Protein AF-A0A7S0TX29-F1 (afdb_monomer_lite)

Organism: Hemiselmis andersenii (NCBI:txid464988)

Structure (mmCIF, N/CA/C/O backbone):
data_AF-A0A7S0TX29-F1
#
_entry.id   AF-A0A7S0TX29-F1
#
loop_
_atom_site.group_PDB
_atom_site.id
_atom_site.type_symbol
_atom_site.label_atom_id
_atom_site.label_alt_id
_atom_site.label_comp_id
_atom_site.label_asym_id
_atom_site.label_entity_id
_atom_site.label_seq_id
_atom_site.pdbx_PDB_ins_code
_atom_site.Cartn_x
_atom_site.Cartn_y
_atom_site.Cartn_z
_atom_site.occupancy
_atom_site.B_iso_or_equiv
_atom_site.auth_seq_id
_atom_site.auth_comp_id
_atom_site.auth_asym_id
_atom_site.auth_atom_id
_atom_site.pdbx_PDB_model_num
ATOM 1 N N . GLY A 1 1 ? -13.066 -11.169 4.994 1.00 61.72 1 GLY A N 1
ATOM 2 C CA . GLY A 1 1 ? -12.071 -10.145 5.375 1.00 61.72 1 GLY A CA 1
ATOM 3 C C . GLY A 1 1 ? -11.978 -9.103 4.280 1.00 61.72 1 GLY A C 1
ATOM 4 O O . GLY A 1 1 ? -12.354 -9.409 3.155 1.00 61.72 1 GLY A O 1
ATOM 5 N N . VAL A 1 2 ? -11.519 -7.891 4.594 1.00 79.88 2 VAL A N 1
ATOM 6 C CA . VAL A 1 2 ? -11.365 -6.800 3.614 1.00 79.88 2 VAL A CA 1
ATOM 7 C C . VAL A 1 2 ? -10.006 -6.943 2.923 1.00 79.88 2 VAL A C 1
ATOM 9 O O . VAL A 1 2 ? -8.981 -6.907 3.598 1.00 79.88 2 VAL A O 1
ATOM 12 N N . ILE A 1 3 ? -9.996 -7.138 1.601 1.00 75.38 3 ILE A N 1
ATOM 13 C CA . ILE A 1 3 ? -8.768 -7.369 0.810 1.00 75.38 3 ILE A CA 1
ATOM 14 C C . ILE A 1 3 ? -8.307 -6.146 -0.003 1.00 75.38 3 ILE A C 1
ATOM 16 O O . ILE A 1 3 ? -7.141 -6.073 -0.363 1.00 75.38 3 ILE A O 1
ATOM 20 N N . GLY A 1 4 ? -9.195 -5.181 -0.266 1.00 83.88 4 GLY A N 1
ATOM 21 C CA . GLY A 1 4 ? -8.890 -3.921 -0.964 1.00 83.88 4 GLY A CA 1
ATOM 22 C C . GLY A 1 4 ? -8.960 -2.711 -0.030 1.00 83.88 4 GLY A C 1
ATOM 23 O O . GLY A 1 4 ? -8.999 -2.897 1.177 1.00 83.88 4 GLY A O 1
ATOM 24 N N . MET A 1 5 ? -9.054 -1.493 -0.580 1.00 91.44 5 MET A N 1
ATOM 25 C CA . MET A 1 5 ? -9.011 -0.192 0.126 1.00 91.44 5 MET A CA 1
ATOM 26 C C . MET A 1 5 ? -7.592 0.277 0.476 1.00 91.44 5 MET A C 1
ATOM 28 O O . MET A 1 5 ? -7.104 0.086 1.588 1.00 91.44 5 MET A O 1
ATOM 32 N N . HIS A 1 6 ? -6.956 0.906 -0.514 1.00 95.12 6 HIS A N 1
ATOM 33 C CA . HIS A 1 6 ? -5.594 1.448 -0.445 1.00 95.12 6 HIS A CA 1
ATOM 34 C C . HIS A 1 6 ? -5.498 2.915 -0.894 1.00 95.12 6 HIS A C 1
ATOM 36 O O . HIS A 1 6 ? -4.462 3.538 -0.697 1.00 95.12 6 HIS A O 1
ATOM 42 N N . SER A 1 7 ? -6.566 3.485 -1.459 1.00 95.44 7 SER A N 1
ATOM 43 C CA . SER A 1 7 ? -6.604 4.904 -1.820 1.00 95.44 7 SER A CA 1
ATOM 44 C C . SER A 1 7 ? -6.896 5.750 -0.584 1.00 95.44 7 SER A C 1
ATOM 46 O O . SER A 1 7 ? -7.876 5.491 0.122 1.00 95.44 7 SER A O 1
ATOM 48 N N . TRP A 1 8 ? -6.082 6.778 -0.342 1.00 95.00 8 TRP A N 1
ATOM 49 C CA . TRP A 1 8 ? -6.286 7.697 0.781 1.00 95.00 8 TRP A CA 1
ATOM 50 C C . TRP A 1 8 ? -7.590 8.489 0.656 1.00 95.00 8 TRP A C 1
ATOM 52 O O . TRP A 1 8 ? -8.234 8.759 1.664 1.00 95.00 8 TRP A O 1
ATOM 62 N N . LEU A 1 9 ? -8.020 8.802 -0.570 1.00 96.06 9 LEU A N 1
ATOM 63 C CA . LEU A 1 9 ? -9.277 9.508 -0.807 1.00 96.06 9 LEU A CA 1
ATOM 64 C C . LEU A 1 9 ? -10.476 8.630 -0.430 1.00 96.06 9 LEU A C 1
ATOM 66 O O . LEU A 1 9 ? -11.428 9.102 0.185 1.00 96.06 9 LEU A O 1
ATOM 70 N N . GLN A 1 10 ? -10.413 7.331 -0.744 1.00 95.44 10 GLN A N 1
ATOM 71 C CA . GLN A 1 10 ? -11.438 6.382 -0.309 1.00 95.44 10 GLN A CA 1
ATOM 72 C C . GLN A 1 10 ? -11.439 6.221 1.213 1.00 95.44 10 GLN A C 1
ATOM 74 O O . GLN A 1 10 ? -12.509 6.176 1.808 1.00 95.44 10 GLN A O 1
ATOM 79 N N . ILE A 1 11 ? -10.262 6.156 1.840 1.00 95.62 11 ILE A N 1
ATOM 80 C CA . ILE A 1 11 ? -10.137 6.115 3.303 1.00 95.62 11 ILE A CA 1
ATOM 81 C C . ILE A 1 11 ? -10.797 7.351 3.926 1.00 95.62 11 ILE A C 1
ATOM 83 O O . ILE A 1 11 ? -11.677 7.198 4.767 1.00 95.62 11 ILE A O 1
ATOM 87 N N . TYR A 1 12 ? -10.451 8.548 3.448 1.00 95.69 12 TYR A N 1
ATOM 88 C CA . TYR A 1 12 ? -11.048 9.807 3.892 1.00 95.69 12 TYR A CA 1
ATOM 89 C C . TYR A 1 12 ? -12.576 9.796 3.751 1.00 95.69 12 TYR A C 1
ATOM 91 O O . TYR A 1 12 ? -13.293 10.109 4.697 1.00 95.69 12 TYR A O 1
ATOM 99 N N . ASN A 1 13 ? -13.097 9.362 2.602 1.00 96.81 13 ASN A N 1
ATOM 100 C CA . ASN A 1 13 ? -14.539 9.303 2.369 1.00 96.81 13 ASN A CA 1
ATOM 101 C C . ASN A 1 13 ? -15.263 8.331 3.315 1.00 96.81 13 ASN A C 1
ATOM 103 O O . ASN A 1 13 ? -16.391 8.606 3.718 1.00 96.81 13 ASN A O 1
ATOM 107 N N . GLU A 1 14 ? -14.663 7.187 3.647 1.00 96.69 14 GLU A N 1
ATOM 108 C CA . GLU A 1 14 ? -15.257 6.218 4.579 1.00 96.69 14 GLU A CA 1
ATOM 109 C C . GLU A 1 14 ? -15.136 6.673 6.041 1.00 96.69 14 GLU A C 1
ATOM 111 O O . GLU A 1 14 ? -16.036 6.413 6.839 1.00 96.69 14 GLU A O 1
ATOM 116 N N . GLU A 1 15 ? -14.080 7.412 6.380 1.00 95.88 15 GLU A N 1
ATOM 117 C CA . GLU A 1 15 ? -13.931 8.081 7.675 1.00 95.88 15 GLU A CA 1
ATOM 118 C C . GLU A 1 15 ? -14.999 9.157 7.879 1.00 95.88 15 GLU A C 1
ATOM 120 O O . GLU A 1 15 ? -15.674 9.154 8.906 1.00 95.88 15 GLU A O 1
ATOM 125 N N . GLN A 1 16 ? -15.261 9.996 6.871 1.00 97.38 16 GLN A N 1
ATOM 126 C CA . GLN A 1 16 ? -16.340 10.992 6.928 1.00 97.38 16 GLN A CA 1
ATOM 127 C C . GLN A 1 16 ? -17.736 10.364 7.092 1.00 97.38 16 GLN A C 1
ATOM 129 O O . GLN A 1 16 ? -18.633 10.992 7.649 1.00 97.38 16 GLN A O 1
ATOM 134 N N . LYS A 1 17 ? -17.934 9.118 6.641 1.00 97.12 17 LYS A N 1
ATOM 135 C CA . LYS A 1 17 ? -19.191 8.371 6.827 1.00 97.12 17 LYS A CA 1
ATOM 136 C C . LYS A 1 17 ? -19.317 7.719 8.209 1.00 97.12 17 LYS A C 1
ATOM 138 O O . LYS A 1 17 ? -20.383 7.199 8.520 1.00 97.12 17 LYS A O 1
ATOM 143 N N . GLY A 1 18 ? -18.253 7.710 9.015 1.00 96.38 18 GLY A N 1
ATOM 144 C CA . GLY A 1 18 ? -18.199 6.978 10.285 1.00 96.38 18 GLY A CA 1
ATOM 145 C C . GLY A 1 18 ? -18.042 5.460 10.127 1.00 96.38 18 GLY A C 1
ATOM 146 O O . GLY A 1 18 ? -18.197 4.724 11.098 1.00 96.38 18 GLY A O 1
ATOM 147 N N . ASP A 1 19 ? -17.723 4.982 8.920 1.00 96.06 19 ASP A N 1
ATOM 148 C CA . ASP A 1 19 ? -17.569 3.557 8.597 1.00 96.06 19 ASP A CA 1
ATOM 149 C C . ASP A 1 19 ? -16.120 3.060 8.779 1.00 96.06 19 ASP A C 1
ATOM 151 O O . ASP A 1 19 ? -15.850 1.862 8.631 1.00 96.06 19 ASP A O 1
ATOM 155 N N . PHE A 1 20 ? -15.181 3.959 9.082 1.00 96.94 20 PHE A N 1
ATOM 156 C CA . PHE A 1 20 ? -13.751 3.685 9.205 1.00 96.94 20 PHE A CA 1
ATOM 157 C C . PHE A 1 20 ? -13.251 3.947 10.635 1.00 96.94 20 PHE A C 1
ATOM 159 O O . PHE A 1 20 ? -13.355 5.056 11.147 1.00 96.94 20 PHE A O 1
ATOM 166 N N . ASP A 1 21 ? -12.683 2.920 11.267 1.00 96.62 21 ASP A N 1
ATOM 167 C CA . ASP A 1 21 ? -12.110 2.946 12.621 1.00 96.62 21 ASP A CA 1
ATOM 168 C C . ASP A 1 21 ? -10.588 2.770 12.521 1.00 96.62 21 ASP A C 1
ATOM 170 O O . ASP A 1 21 ? -10.090 1.662 12.282 1.00 96.62 21 ASP A O 1
ATOM 174 N N . TYR A 1 22 ? -9.847 3.875 12.635 1.00 95.56 22 TYR A N 1
ATOM 175 C CA . TYR A 1 22 ? -8.386 3.889 12.567 1.00 95.56 22 TYR A CA 1
ATOM 176 C C . TYR A 1 22 ? -7.761 3.266 13.821 1.00 95.56 22 TYR A C 1
ATOM 178 O O . TYR A 1 22 ? -7.938 3.751 14.934 1.00 95.56 22 TYR A O 1
ATOM 186 N N . MET A 1 23 ? -6.949 2.222 13.635 1.00 95.81 23 MET A N 1
ATOM 187 C CA . MET A 1 23 ? -6.345 1.459 14.737 1.00 95.81 23 MET A CA 1
ATOM 188 C C . MET A 1 23 ? -4.854 1.768 14.947 1.00 95.81 23 MET A C 1
ATOM 190 O O . MET A 1 23 ? -4.262 1.288 15.914 1.00 95.81 23 MET A O 1
ATOM 194 N N . GLY A 1 24 ? -4.229 2.543 14.055 1.00 92.50 24 GLY A N 1
ATOM 195 C CA . GLY A 1 24 ? -2.828 2.950 14.164 1.00 92.50 24 GLY A CA 1
ATOM 196 C C . GLY A 1 24 ? -1.990 2.694 12.911 1.00 92.50 24 GLY A C 1
ATOM 197 O O . GLY A 1 24 ? -2.415 2.037 11.959 1.00 92.50 24 GLY A O 1
ATOM 198 N N . TYR A 1 25 ? -0.758 3.206 12.942 1.00 89.69 25 TYR A N 1
ATOM 199 C CA . TYR A 1 25 ? 0.228 3.049 11.875 1.00 89.69 25 TYR A CA 1
ATOM 200 C C . TYR A 1 25 ? 1.254 1.961 12.212 1.00 89.69 25 TYR A C 1
ATOM 202 O O . TYR A 1 25 ? 1.622 1.730 13.368 1.00 89.69 25 TYR A O 1
ATOM 210 N N . ILE A 1 26 ? 1.764 1.313 11.172 1.00 87.88 26 ILE A N 1
ATOM 211 C CA . ILE A 1 26 ? 2.794 0.286 11.228 1.00 87.88 26 ILE A CA 1
ATOM 212 C C . ILE A 1 26 ? 4.098 0.915 10.752 1.00 87.88 26 ILE A C 1
ATOM 214 O O . ILE A 1 26 ? 4.250 1.291 9.592 1.00 87.88 26 ILE A O 1
ATOM 218 N N . LYS A 1 27 ? 5.066 1.003 11.669 1.00 80.88 27 LYS A N 1
ATOM 219 C CA . LYS A 1 27 ? 6.380 1.585 11.382 1.00 80.88 27 LYS A CA 1
ATOM 220 C C . LYS A 1 27 ? 7.082 0.834 10.251 1.00 80.88 27 LYS A C 1
ATOM 222 O O . LYS A 1 27 ? 7.163 -0.399 10.314 1.00 80.88 27 LYS A O 1
ATOM 227 N N . PRO A 1 28 ? 7.701 1.556 9.301 1.00 71.38 28 PRO A N 1
ATOM 228 C CA . PRO A 1 28 ? 8.529 0.938 8.291 1.00 71.38 28 PRO A CA 1
ATOM 229 C C . PRO A 1 28 ? 9.606 0.044 8.888 1.00 71.38 28 PRO A C 1
ATOM 231 O O . PRO A 1 28 ? 10.282 0.395 9.862 1.00 71.38 28 PRO A O 1
ATOM 234 N N . LYS A 1 29 ? 9.849 -1.102 8.247 1.00 67.19 29 LYS A N 1
ATOM 235 C CA . LYS A 1 29 ? 10.928 -2.013 8.657 1.00 67.19 29 LYS A CA 1
ATOM 236 C C . LYS A 1 29 ? 12.325 -1.367 8.538 1.00 67.19 29 LYS A C 1
ATOM 238 O O . LYS A 1 29 ? 13.278 -1.947 9.039 1.00 67.19 29 LYS A O 1
ATOM 243 N N . ARG A 1 30 ? 12.486 -0.183 7.944 1.00 62.47 30 ARG A N 1
ATOM 244 C CA . ARG A 1 30 ? 13.768 0.467 7.598 1.00 62.47 30 ARG A CA 1
ATOM 245 C C . ARG A 1 30 ? 14.548 1.170 8.713 1.00 62.47 30 ARG A C 1
ATOM 247 O O . ARG A 1 30 ? 15.474 1.912 8.411 1.00 62.47 30 ARG A O 1
ATOM 254 N N . ARG A 1 31 ? 14.256 0.959 10.000 1.00 52.97 31 ARG A N 1
ATOM 255 C CA . ARG A 1 31 ? 15.034 1.617 11.074 1.00 52.97 31 ARG A CA 1
ATOM 256 C C . ARG A 1 31 ? 16.470 1.066 11.203 1.00 52.97 31 ARG A C 1
ATOM 258 O O . ARG A 1 31 ? 16.754 0.243 12.071 1.00 52.97 31 ARG A O 1
ATOM 265 N N . GLY A 1 32 ? 17.354 1.523 10.315 1.00 49.53 32 GLY A N 1
ATOM 266 C CA . GLY A 1 32 ? 18.782 1.763 10.533 1.00 49.53 32 GLY A CA 1
ATOM 267 C C . GLY A 1 32 ? 19.044 3.260 10.789 1.00 49.53 32 GLY A C 1
ATOM 268 O O . GLY A 1 32 ? 18.103 4.050 10.838 1.00 49.53 32 GLY A O 1
ATOM 269 N N . ASN A 1 33 ? 20.315 3.640 10.967 1.00 42.69 33 ASN A N 1
ATOM 270 C CA . ASN A 1 33 ? 20.784 4.917 11.547 1.00 42.69 33 ASN A CA 1
ATOM 271 C C . ASN A 1 33 ? 20.299 6.236 10.894 1.00 42.69 33 ASN A C 1
ATOM 273 O O . ASN A 1 33 ? 20.511 7.285 11.489 1.00 42.69 33 ASN A O 1
ATOM 277 N N . ASN A 1 34 ? 19.622 6.212 9.741 1.00 45.91 34 ASN A N 1
ATOM 278 C CA . ASN A 1 34 ? 19.165 7.420 9.031 1.00 45.91 34 ASN A CA 1
ATOM 279 C C . ASN A 1 34 ? 17.684 7.778 9.274 1.00 45.91 34 ASN A C 1
ATOM 281 O O . ASN A 1 34 ? 17.145 8.665 8.624 1.00 45.91 34 ASN A O 1
ATOM 285 N N . ALA A 1 35 ? 17.014 7.126 10.230 1.00 47.38 35 ALA A N 1
ATOM 286 C CA . ALA A 1 35 ? 15.605 7.372 10.563 1.00 47.38 35 ALA A CA 1
ATOM 287 C C . ALA A 1 35 ? 15.322 8.712 11.286 1.00 47.38 35 ALA A C 1
ATOM 289 O O . ALA A 1 35 ? 14.238 8.873 11.840 1.00 47.38 35 ALA A O 1
ATOM 290 N N . LEU A 1 36 ? 16.290 9.633 11.330 1.00 44.84 36 LEU A N 1
ATOM 291 C CA . LEU A 1 36 ? 16.163 10.957 11.954 1.00 44.84 36 LEU A CA 1
ATOM 292 C C . LEU A 1 36 ? 15.989 12.097 10.937 1.00 44.84 36 LEU A C 1
ATOM 294 O O . LEU A 1 36 ? 15.962 13.247 11.350 1.00 44.84 36 LEU A O 1
ATOM 298 N N . VAL A 1 37 ? 15.927 11.808 9.631 1.00 49.56 37 VAL A N 1
ATOM 299 C CA . VAL A 1 37 ? 16.052 12.859 8.600 1.00 49.56 37 VAL A CA 1
ATOM 300 C C . VAL A 1 37 ? 14.716 13.294 7.985 1.00 49.56 37 VAL A C 1
ATOM 302 O O . VAL A 1 37 ? 14.671 14.334 7.343 1.00 49.56 37 VAL A O 1
ATOM 305 N N . HIS A 1 38 ? 13.618 12.571 8.214 1.00 50.47 38 HIS A N 1
ATOM 306 C CA . HIS A 1 38 ? 12.304 12.996 7.725 1.00 50.47 38 HIS A CA 1
ATOM 307 C C . HIS A 1 38 ? 11.305 13.042 8.871 1.00 50.47 38 HIS A C 1
ATOM 309 O O . HIS A 1 38 ? 11.056 12.024 9.527 1.00 50.47 38 HIS A O 1
ATOM 315 N N . ASP A 1 39 ? 10.761 14.232 9.112 1.00 55.44 39 ASP A N 1
ATOM 316 C CA . ASP A 1 39 ? 9.629 14.425 10.003 1.00 55.44 39 ASP A CA 1
ATOM 317 C C . ASP A 1 39 ? 8.478 13.527 9.543 1.00 55.44 39 ASP A C 1
ATOM 319 O O . ASP A 1 39 ? 8.193 13.401 8.351 1.00 55.44 39 ASP A O 1
ATOM 323 N N . MET A 1 40 ? 7.824 12.848 10.490 1.00 55.56 40 MET A N 1
ATOM 324 C CA . MET A 1 40 ? 6.770 11.878 10.157 1.00 55.56 40 MET A CA 1
ATOM 325 C C . MET A 1 40 ? 5.567 12.526 9.456 1.00 55.56 40 MET A C 1
ATOM 327 O O . MET A 1 40 ? 4.811 11.828 8.786 1.00 55.56 40 MET A O 1
ATOM 331 N N . GLU A 1 41 ? 5.409 13.845 9.583 1.00 58.97 41 GLU A N 1
ATOM 332 C CA . GLU A 1 41 ? 4.386 14.635 8.888 1.00 58.97 41 GLU A CA 1
ATOM 333 C C . GLU A 1 41 ? 4.602 14.677 7.367 1.00 58.97 41 GLU A C 1
ATOM 335 O O . GLU A 1 41 ? 3.654 14.885 6.611 1.00 58.97 41 GLU A O 1
AT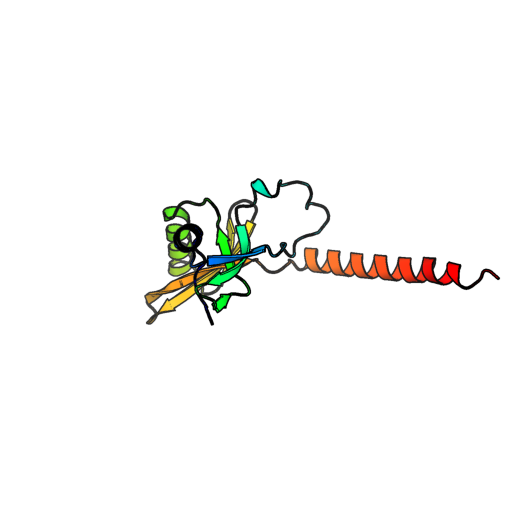OM 340 N N . GLU A 1 42 ? 5.821 14.404 6.898 1.00 67.75 42 GLU A N 1
ATOM 341 C CA . GLU A 1 42 ? 6.162 14.403 5.476 1.00 67.75 42 GLU A CA 1
ATOM 342 C C . GLU A 1 42 ? 6.094 13.005 4.839 1.00 67.75 42 GLU A C 1
ATOM 344 O O . GLU A 1 42 ? 6.253 12.867 3.622 1.00 67.75 42 GLU A O 1
ATOM 349 N N . GLU A 1 43 ? 5.857 11.943 5.623 1.00 78.50 43 GLU A N 1
ATOM 350 C CA . GLU A 1 43 ? 5.822 10.579 5.095 1.00 78.50 43 GLU A CA 1
ATOM 351 C C . GLU A 1 43 ? 4.528 10.319 4.307 1.00 78.50 43 GLU A C 1
ATOM 353 O O . GLU A 1 43 ? 3.462 10.047 4.863 1.00 78.50 43 GLU A O 1
ATOM 358 N N . ARG A 1 44 ? 4.647 10.360 2.975 1.00 87.62 44 ARG A N 1
ATOM 359 C CA . ARG A 1 44 ? 3.543 10.153 2.027 1.00 87.62 44 ARG A CA 1
ATOM 360 C C . ARG A 1 44 ? 3.257 8.695 1.693 1.00 87.62 44 ARG A C 1
ATOM 362 O O . ARG A 1 44 ? 2.335 8.442 0.932 1.00 87.62 44 ARG A O 1
ATOM 369 N N . LEU A 1 45 ? 4.002 7.732 2.231 1.00 90.69 45 LEU A N 1
ATOM 370 C CA . LEU A 1 45 ? 3.702 6.305 2.090 1.00 90.69 45 LEU A CA 1
ATOM 371 C C . LEU A 1 45 ? 3.456 5.706 3.471 1.00 90.69 45 LEU A C 1
ATOM 373 O O . LEU A 1 45 ? 4.395 5.387 4.194 1.00 90.69 45 LEU A O 1
ATOM 377 N N . GLN A 1 46 ? 2.190 5.517 3.822 1.00 91.69 46 GLN A N 1
ATOM 378 C CA . GLN A 1 46 ? 1.805 5.064 5.153 1.00 91.69 46 GLN A CA 1
ATOM 379 C C . GLN A 1 46 ? 1.294 3.637 5.116 1.00 91.69 46 GLN A C 1
ATOM 381 O O . GLN A 1 46 ? 0.566 3.250 4.207 1.00 91.69 46 GLN A O 1
ATOM 386 N N . THR A 1 47 ? 1.666 2.852 6.126 1.00 92.94 47 THR A N 1
ATOM 387 C CA . THR A 1 47 ? 1.064 1.538 6.367 1.00 92.94 47 THR A CA 1
ATOM 388 C C . THR A 1 47 ? 0.217 1.619 7.623 1.00 92.94 47 THR A C 1
ATOM 390 O O . THR A 1 47 ? 0.741 1.907 8.693 1.00 92.94 47 THR A O 1
ATOM 393 N N . ILE A 1 48 ? -1.081 1.368 7.501 1.00 94.50 48 ILE A N 1
ATOM 394 C CA . ILE A 1 48 ? -2.059 1.542 8.573 1.00 94.50 48 ILE A CA 1
ATOM 395 C C . ILE A 1 48 ? -2.888 0.280 8.798 1.00 94.50 48 ILE A C 1
ATOM 397 O O . ILE A 1 48 ? -3.056 -0.556 7.906 1.00 94.50 48 ILE A O 1
ATOM 401 N N . GLN A 1 49 ? -3.420 0.169 10.007 1.00 95.50 49 GLN A N 1
ATOM 402 C CA . GLN A 1 49 ? -4.398 -0.826 10.416 1.00 95.50 49 GLN A CA 1
ATOM 403 C C . GLN A 1 49 ? -5.719 -0.116 10.716 1.00 95.50 49 GLN A C 1
ATOM 405 O O . GLN A 1 49 ? -5.729 0.946 11.338 1.00 95.50 49 GLN A O 1
ATOM 410 N N . PHE A 1 50 ? -6.839 -0.703 10.303 1.00 95.75 50 PHE A N 1
ATOM 411 C CA . PHE A 1 50 ? -8.163 -0.139 10.563 1.00 95.75 50 PHE A CA 1
ATOM 412 C C . PHE A 1 50 ? -9.250 -1.210 10.547 1.00 95.75 50 PHE A C 1
ATOM 414 O O . PHE A 1 50 ? -9.039 -2.323 10.052 1.00 95.75 50 PHE A O 1
ATOM 421 N N . LYS A 1 51 ? -10.437 -0.881 11.056 1.00 96.56 51 LYS A N 1
ATOM 422 C CA . LYS A 1 51 ? -11.661 -1.617 10.729 1.00 96.56 51 LYS A CA 1
ATOM 423 C C . LYS A 1 51 ? -12.497 -0.801 9.762 1.00 96.56 51 LYS A C 1
ATOM 425 O O . LYS A 1 51 ? -12.629 0.406 9.910 1.00 96.56 51 LYS A O 1
ATOM 430 N N . TRP A 1 52 ? -13.086 -1.482 8.794 1.00 95.69 52 TRP A N 1
ATOM 431 C CA . TRP A 1 52 ? -14.076 -0.902 7.900 1.00 95.69 52 TRP A CA 1
ATOM 432 C C . TRP A 1 52 ? -15.393 -1.634 8.105 1.00 95.69 52 TRP A C 1
ATOM 434 O O . TRP A 1 52 ? -15.438 -2.862 7.981 1.00 95.69 52 TRP A O 1
ATOM 444 N N . ARG A 1 53 ? -16.445 -0.904 8.491 1.00 95.06 53 ARG A N 1
ATOM 445 C CA . ARG A 1 53 ? -17.775 -1.456 8.809 1.00 95.06 53 ARG A CA 1
ATOM 446 C C . ARG A 1 53 ? -17.699 -2.631 9.788 1.00 95.06 53 ARG A C 1
ATOM 448 O O . ARG A 1 53 ? -18.250 -3.705 9.560 1.00 95.06 53 ARG A O 1
ATOM 455 N N . GLY A 1 54 ? -16.903 -2.461 10.844 1.00 94.25 54 GLY A N 1
ATOM 456 C CA . GLY A 1 54 ? -16.655 -3.483 11.868 1.00 94.25 54 GLY A CA 1
ATOM 457 C C . GLY A 1 54 ? -15.706 -4.621 11.459 1.00 94.25 54 GLY A C 1
ATOM 458 O O . GLY A 1 54 ? -15.290 -5.395 12.320 1.00 94.25 54 GLY A O 1
ATOM 459 N N . SER A 1 55 ? -15.300 -4.720 10.189 1.00 95.50 55 SER A N 1
ATOM 460 C CA . SER A 1 55 ? -14.384 -5.758 9.701 1.00 95.50 55 SER A CA 1
ATOM 461 C C . SER A 1 55 ? -12.927 -5.303 9.740 1.00 95.50 55 SER A C 1
ATOM 463 O O . SER A 1 55 ? -12.568 -4.296 9.136 1.00 95.50 55 SER A O 1
ATOM 465 N N . LEU A 1 56 ? -12.063 -6.074 10.406 1.00 94.88 56 LEU A N 1
ATOM 466 C CA . LEU A 1 56 ? -10.639 -5.758 10.521 1.00 94.88 56 LEU A CA 1
ATOM 467 C C . LEU A 1 56 ? -9.901 -5.898 9.179 1.00 94.88 56 LEU A C 1
ATOM 469 O O . LEU A 1 56 ? -9.933 -6.962 8.554 1.00 94.88 56 LEU A O 1
ATOM 473 N N . LYS A 1 57 ? -9.151 -4.857 8.805 1.00 94.38 57 LYS A N 1
ATOM 474 C CA . LYS A 1 57 ? -8.077 -4.903 7.811 1.00 94.38 57 LYS A CA 1
ATOM 475 C C . LYS A 1 57 ? -6.732 -4.733 8.534 1.00 94.38 57 LYS A C 1
ATOM 477 O O . LYS A 1 57 ? -6.441 -3.647 9.037 1.00 94.38 57 LYS A O 1
ATOM 482 N N . PRO A 1 58 ? -5.905 -5.791 8.624 1.00 92.19 58 PRO A N 1
ATOM 483 C CA . PRO A 1 58 ? -4.702 -5.759 9.455 1.00 92.19 58 PRO A CA 1
ATOM 484 C C . PRO A 1 58 ? -3.597 -4.868 8.879 1.00 92.19 58 PRO A C 1
ATOM 486 O O . PRO A 1 58 ? -2.829 -4.294 9.641 1.00 92.19 58 PRO A O 1
ATOM 489 N N . ILE A 1 59 ? -3.496 -4.778 7.549 1.00 92.44 59 ILE A N 1
ATOM 490 C CA . ILE A 1 59 ? -2.441 -4.033 6.858 1.00 92.44 59 ILE A CA 1
ATOM 491 C C . ILE A 1 59 ? -3.038 -3.362 5.623 1.00 92.44 59 ILE A C 1
ATOM 493 O O . ILE A 1 59 ? -3.663 -4.016 4.782 1.00 92.44 59 ILE A O 1
ATOM 497 N N . SER A 1 60 ? -2.818 -2.060 5.494 1.00 94.62 60 SER A N 1
ATOM 498 C CA . SER A 1 60 ? -3.032 -1.302 4.269 1.00 94.62 60 SER A CA 1
ATOM 499 C C . SER A 1 60 ? -1.903 -0.318 4.064 1.00 94.62 60 SER A C 1
ATOM 501 O O . SER A 1 60 ? -1.709 0.553 4.904 1.00 94.62 60 SER A O 1
ATOM 503 N N . THR A 1 61 ? -1.165 -0.454 2.968 1.00 94.56 61 THR A N 1
ATOM 504 C CA . THR A 1 61 ? -0.212 0.570 2.545 1.00 94.56 61 THR A CA 1
ATOM 505 C C . THR A 1 61 ? -0.882 1.474 1.512 1.00 94.56 61 THR A C 1
ATOM 507 O O . THR A 1 61 ? -1.548 0.976 0.601 1.00 94.56 61 THR A O 1
ATOM 510 N N . SER A 1 62 ? -0.718 2.784 1.680 1.00 95.06 62 SER A N 1
ATOM 511 C CA . SER A 1 62 ? -1.371 3.834 0.898 1.00 95.06 62 SER A CA 1
ATOM 512 C C . SER A 1 62 ? -0.408 4.986 0.641 1.00 95.06 62 SER A C 1
ATOM 514 O O . SER A 1 62 ? 0.362 5.360 1.530 1.00 95.06 62 SER A O 1
ATOM 516 N N . PHE A 1 63 ? -0.488 5.580 -0.549 1.00 94.69 63 PHE A N 1
ATOM 517 C CA . PHE A 1 63 ? 0.065 6.912 -0.765 1.00 94.69 63 PHE A CA 1
ATOM 518 C C . PHE A 1 63 ? -0.893 7.942 -0.154 1.00 94.69 63 PHE A C 1
ATOM 520 O O . PHE A 1 63 ? -2.090 7.887 -0.414 1.00 94.69 63 PHE A O 1
ATOM 527 N N . ILE A 1 64 ? -0.394 8.837 0.696 1.00 93.00 64 ILE A N 1
ATOM 528 C CA . ILE A 1 64 ? -1.181 9.847 1.410 1.00 93.00 64 ILE A CA 1
ATOM 529 C C . ILE A 1 64 ? -0.906 11.220 0.800 1.00 93.00 64 ILE A C 1
ATOM 531 O O . ILE A 1 64 ? 0.249 11.616 0.632 1.00 93.00 64 ILE A O 1
ATOM 535 N N . GLY A 1 65 ? -1.975 11.955 0.480 1.00 92.56 65 GLY A N 1
ATOM 536 C CA . GLY A 1 65 ? -1.890 13.312 -0.070 1.00 92.56 65 GLY A CA 1
ATOM 537 C C . GLY A 1 65 ? -1.392 13.381 -1.518 1.00 92.56 65 GLY A C 1
ATOM 538 O O . GLY A 1 65 ? -1.120 14.469 -2.019 1.00 92.56 65 GLY A O 1
ATOM 539 N N . THR A 1 66 ? -1.256 12.240 -2.195 1.00 93.56 66 THR A N 1
ATOM 540 C CA . THR A 1 66 ? -1.000 12.172 -3.638 1.00 93.56 66 THR A CA 1
ATOM 541 C C . THR A 1 66 ? -2.270 12.448 -4.427 1.00 93.56 66 THR A C 1
ATOM 543 O O . THR A 1 66 ? -3.377 12.234 -3.940 1.00 93.56 66 THR A O 1
ATOM 546 N N . SER A 1 67 ? -2.143 12.891 -5.671 1.00 95.88 67 SER A N 1
ATOM 547 C CA . SER A 1 67 ? -3.322 13.086 -6.503 1.00 95.88 67 SER A CA 1
ATOM 548 C C . SER A 1 67 ? -3.850 11.761 -7.082 1.00 95.88 67 SER A C 1
ATOM 550 O O . SER A 1 67 ? -3.068 10.824 -7.283 1.00 95.88 67 SER A O 1
ATOM 552 N N . PRO A 1 68 ? -5.165 11.634 -7.354 1.00 96.12 68 PRO A N 1
ATOM 553 C CA . PRO A 1 68 ? -5.725 10.432 -7.974 1.00 96.12 68 PRO A CA 1
ATOM 554 C C . PRO A 1 68 ? -5.079 10.097 -9.323 1.00 96.12 68 PRO A C 1
ATOM 556 O O . PRO A 1 68 ? -4.870 8.924 -9.634 1.00 96.12 68 PRO A O 1
ATOM 559 N N . GLU A 1 69 ? -4.719 11.110 -10.113 1.00 98.00 69 GLU A N 1
ATOM 560 C CA . GLU A 1 69 ? -4.036 10.927 -11.390 1.00 98.00 69 GLU A CA 1
ATOM 561 C C . GLU A 1 69 ? -2.620 10.364 -11.233 1.00 98.00 69 GLU A C 1
ATOM 563 O O . GLU A 1 69 ? -2.213 9.559 -12.067 1.00 98.00 69 GLU A O 1
ATOM 568 N N . PHE A 1 70 ? -1.898 10.697 -10.156 1.00 95.62 70 PHE A N 1
ATOM 569 C CA . PHE A 1 70 ? -0.596 10.092 -9.864 1.00 95.62 70 PHE A CA 1
ATOM 570 C C . PHE A 1 70 ? -0.724 8.582 -9.636 1.00 95.62 70 PHE A C 1
ATOM 572 O O . PHE A 1 70 ? -0.029 7.800 -10.286 1.00 95.62 70 PHE A O 1
ATOM 579 N N . GLU A 1 71 ? -1.631 8.160 -8.748 1.00 95.94 71 GLU A N 1
ATOM 580 C CA . GLU A 1 71 ? -1.850 6.737 -8.462 1.00 95.94 71 GLU A CA 1
ATOM 581 C C . GLU A 1 71 ? -2.332 5.986 -9.710 1.00 95.94 71 GLU A C 1
ATOM 583 O O . GLU A 1 71 ? -1.809 4.922 -10.041 1.00 95.94 71 GLU A O 1
ATOM 588 N N . MET A 1 72 ? -3.285 6.561 -10.452 1.00 96.75 72 MET A N 1
ATOM 589 C CA . MET A 1 72 ? -3.818 5.960 -11.674 1.00 96.75 72 MET A CA 1
ATOM 590 C C . MET A 1 72 ? -2.749 5.817 -12.764 1.00 96.75 72 MET A C 1
ATOM 592 O O . MET A 1 72 ? -2.658 4.758 -13.389 1.00 96.75 72 MET A O 1
ATOM 596 N N . ALA A 1 73 ? -1.926 6.846 -12.988 1.00 97.56 73 ALA A N 1
ATOM 597 C CA . ALA A 1 73 ? -0.830 6.796 -13.953 1.00 97.56 73 ALA A CA 1
ATOM 598 C C . ALA A 1 73 ? 0.201 5.733 -13.559 1.00 97.56 73 ALA A C 1
ATOM 600 O O . ALA A 1 73 ? 0.620 4.940 -14.403 1.00 97.56 73 ALA A O 1
ATOM 601 N N . LEU A 1 74 ? 0.552 5.666 -12.272 1.00 96.69 74 LEU A N 1
ATOM 602 C CA . LEU A 1 74 ? 1.495 4.688 -11.748 1.00 96.69 74 LEU A CA 1
ATOM 603 C C . LEU A 1 74 ? 1.004 3.251 -11.944 1.00 96.69 74 LEU A C 1
ATOM 605 O O . LEU A 1 74 ? 1.725 2.424 -12.498 1.00 96.69 74 LEU A O 1
ATOM 609 N N . TYR A 1 75 ? -0.231 2.954 -11.532 1.00 97.12 75 TYR A N 1
ATOM 610 C CA . TYR A 1 75 ? -0.798 1.613 -11.678 1.00 97.12 75 TYR A CA 1
ATOM 611 C C . TYR A 1 75 ? -0.975 1.232 -13.150 1.00 97.12 75 TYR A C 1
ATOM 613 O O . TYR A 1 75 ? -0.731 0.084 -13.510 1.00 97.12 75 TYR A O 1
ATOM 621 N N . THR A 1 76 ? -1.329 2.187 -14.016 1.00 96.94 76 THR A N 1
ATOM 622 C CA . THR A 1 76 ? -1.420 1.954 -15.465 1.00 96.94 76 THR A CA 1
ATOM 623 C C . THR A 1 76 ? -0.054 1.615 -16.059 1.00 96.94 76 THR A C 1
ATOM 625 O O . THR A 1 76 ? 0.056 0.661 -16.824 1.00 96.94 76 THR A O 1
ATOM 628 N N . LEU A 1 77 ? 1.000 2.344 -15.680 1.00 97.00 77 LEU A N 1
ATOM 629 C CA . LEU A 1 77 ? 2.360 2.082 -16.148 1.00 97.00 77 LEU A CA 1
ATOM 630 C C . LEU A 1 77 ? 2.852 0.702 -15.696 1.00 97.00 77 LEU A C 1
ATOM 632 O O . LEU A 1 77 ? 3.324 -0.075 -16.521 1.00 97.00 77 LEU A O 1
ATOM 636 N N . CYS A 1 78 ? 2.695 0.370 -14.413 1.00 96.69 78 CYS A N 1
ATOM 637 C CA . CYS A 1 78 ? 3.045 -0.951 -13.886 1.00 96.69 78 CYS A CA 1
ATOM 638 C C . CYS A 1 78 ? 2.244 -2.070 -14.569 1.00 96.69 78 CYS A C 1
ATOM 640 O O . CYS A 1 78 ? 2.802 -3.107 -14.909 1.00 96.69 78 CYS A O 1
ATOM 642 N N . PHE A 1 79 ? 0.957 -1.850 -14.839 1.00 96.44 79 PHE A N 1
ATOM 643 C CA . PHE A 1 79 ? 0.114 -2.821 -15.532 1.00 96.44 79 PHE A CA 1
ATOM 644 C C . PHE A 1 79 ? 0.495 -3.021 -17.009 1.00 96.44 79 PHE A C 1
ATOM 646 O O . PHE A 1 79 ? 0.395 -4.137 -17.520 1.00 96.44 79 PHE A O 1
ATOM 653 N N . LEU A 1 80 ? 0.895 -1.972 -17.728 1.00 95.94 80 LEU A N 1
ATOM 654 C CA . LEU A 1 80 ? 1.225 -2.075 -19.155 1.00 95.94 80 LEU A CA 1
ATOM 655 C C . LEU A 1 80 ? 2.668 -2.518 -19.401 1.00 95.94 80 LEU A C 1
ATOM 657 O O . LEU A 1 80 ? 2.922 -3.263 -20.344 1.00 95.94 80 LEU A O 1
ATOM 661 N N . CYS A 1 81 ? 3.601 -2.052 -18.576 1.00 95.81 81 CYS A N 1
ATOM 662 C CA . CYS A 1 81 ? 5.036 -2.212 -18.803 1.00 95.81 81 CYS A CA 1
ATOM 663 C C . CYS A 1 81 ? 5.713 -3.176 -17.823 1.00 95.81 81 CYS A C 1
ATOM 665 O O . CYS A 1 81 ? 6.901 -3.442 -17.982 1.00 95.81 81 CYS A O 1
ATOM 667 N N . GLY A 1 82 ? 4.991 -3.660 -16.814 1.00 94.88 82 GLY A N 1
ATOM 668 C CA . GLY A 1 82 ? 5.539 -4.477 -15.740 1.00 94.88 82 GLY A CA 1
ATOM 669 C C . GLY A 1 82 ? 4.784 -5.782 -15.493 1.00 94.88 82 GLY A C 1
ATOM 670 O O . GLY A 1 82 ? 3.929 -6.217 -16.275 1.00 94.88 82 GLY A O 1
ATOM 671 N N . ASP A 1 83 ? 5.125 -6.396 -14.366 1.00 93.94 83 ASP A N 1
ATOM 672 C CA . ASP A 1 83 ? 4.611 -7.686 -13.910 1.00 93.94 83 ASP A CA 1
ATOM 673 C C . ASP A 1 83 ? 3.553 -7.502 -12.807 1.00 93.94 83 ASP A C 1
ATOM 675 O O . ASP A 1 83 ? 3.043 -6.403 -12.578 1.00 93.94 83 ASP A O 1
ATOM 679 N N . GLU A 1 84 ? 3.183 -8.578 -12.108 1.00 94.25 84 GLU A N 1
ATOM 680 C CA . GLU A 1 84 ? 2.261 -8.475 -10.969 1.00 94.25 84 GLU A CA 1
ATOM 681 C C . GLU A 1 84 ? 2.877 -7.757 -9.761 1.00 94.25 84 GLU A C 1
ATOM 683 O O . GLU A 1 84 ? 2.148 -7.132 -8.995 1.00 94.25 84 GLU A O 1
ATOM 688 N N . GLU A 1 85 ? 4.201 -7.812 -9.590 1.00 96.88 85 GLU A N 1
ATOM 689 C CA . GLU A 1 85 ? 4.930 -7.125 -8.522 1.00 96.88 85 GLU A CA 1
ATOM 690 C C . GLU A 1 85 ? 6.029 -6.241 -9.115 1.00 96.88 85 GLU A C 1
ATOM 692 O O . GLU A 1 85 ? 6.988 -6.727 -9.709 1.00 96.88 85 GLU A O 1
ATOM 697 N N . ASN A 1 86 ? 5.914 -4.928 -8.920 1.00 96.69 86 ASN A N 1
ATOM 698 C CA . ASN A 1 86 ? 6.811 -3.949 -9.524 1.00 96.69 86 ASN A CA 1
ATOM 699 C C . ASN A 1 86 ? 7.555 -3.188 -8.433 1.00 96.69 86 ASN A C 1
ATOM 701 O O . ASN A 1 86 ? 6.985 -2.316 -7.776 1.00 96.69 86 ASN A O 1
ATOM 705 N N . LEU A 1 87 ? 8.829 -3.522 -8.222 1.00 95.25 87 LEU A N 1
ATOM 706 C CA . LEU A 1 87 ? 9.687 -2.766 -7.317 1.00 95.25 87 LEU A CA 1
ATOM 707 C C . LEU A 1 87 ? 10.118 -1.462 -7.994 1.00 95.25 87 LEU A C 1
ATOM 709 O O . LEU A 1 87 ? 10.864 -1.483 -8.969 1.00 95.25 87 LEU A O 1
ATOM 713 N N . ILE A 1 88 ? 9.684 -0.338 -7.437 1.00 93.38 88 ILE A N 1
ATOM 714 C CA . ILE A 1 88 ? 9.943 0.997 -7.974 1.00 93.38 88 ILE A CA 1
ATOM 715 C C . ILE A 1 88 ? 10.510 1.931 -6.905 1.00 93.38 88 ILE A C 1
ATOM 717 O O . ILE A 1 88 ? 10.372 1.694 -5.698 1.00 93.38 88 ILE A O 1
ATOM 721 N N . GLU A 1 89 ? 11.092 3.032 -7.366 1.00 90.31 89 GLU A N 1
ATOM 722 C CA . GLU A 1 89 ? 11.451 4.177 -6.536 1.00 90.31 89 GLU A CA 1
ATOM 723 C C . GLU A 1 89 ? 10.471 5.320 -6.815 1.00 90.31 89 GLU A C 1
ATOM 725 O O . GLU A 1 89 ? 10.435 5.882 -7.907 1.00 90.31 89 GLU A O 1
ATOM 730 N N . ALA A 1 90 ? 9.640 5.641 -5.826 1.00 86.75 90 ALA A N 1
ATOM 731 C CA . ALA A 1 90 ? 8.710 6.761 -5.865 1.00 86.75 90 ALA A CA 1
ATOM 732 C C . ALA A 1 90 ? 9.265 7.868 -4.962 1.00 86.75 90 ALA A C 1
ATOM 734 O O . ALA A 1 90 ? 9.018 7.888 -3.755 1.00 86.75 90 ALA A O 1
ATOM 735 N N . GLY A 1 91 ? 10.083 8.756 -5.532 1.00 84.31 91 GLY A N 1
ATOM 736 C CA . GLY A 1 91 ? 10.860 9.715 -4.744 1.00 84.31 91 GLY A CA 1
ATOM 737 C C . GLY A 1 91 ? 11.856 8.993 -3.831 1.00 84.31 91 GLY A C 1
ATOM 738 O O . GLY A 1 91 ? 12.686 8.227 -4.306 1.00 84.31 91 GLY A O 1
ATOM 739 N N . SER A 1 92 ? 11.765 9.207 -2.516 1.00 80.00 92 SER A N 1
ATOM 740 C CA . SER A 1 92 ? 12.614 8.540 -1.513 1.00 80.00 92 SER A CA 1
ATOM 741 C C . SER A 1 92 ? 12.092 7.165 -1.064 1.00 80.00 92 SER A C 1
ATOM 743 O O . SER A 1 92 ? 12.768 6.445 -0.318 1.00 80.00 92 SER A O 1
ATOM 745 N N . TYR A 1 93 ? 10.894 6.768 -1.501 1.00 85.06 93 TYR A N 1
ATOM 746 C CA . TYR A 1 93 ? 10.277 5.507 -1.104 1.00 85.06 93 TYR A CA 1
ATOM 747 C C . TYR A 1 93 ? 10.621 4.401 -2.096 1.00 85.06 93 TYR A C 1
ATOM 749 O O . TYR A 1 93 ? 10.387 4.541 -3.294 1.00 85.06 93 TYR A O 1
ATOM 757 N N . ARG A 1 94 ? 11.089 3.251 -1.593 1.00 87.75 94 ARG A N 1
ATOM 758 C CA . ARG A 1 94 ? 11.059 2.016 -2.392 1.00 87.75 94 ARG A CA 1
ATOM 759 C C . ARG A 1 94 ? 9.772 1.286 -2.068 1.00 87.75 94 ARG A C 1
ATOM 761 O O . ARG A 1 94 ? 9.499 1.007 -0.897 1.00 87.75 94 ARG A O 1
ATOM 768 N N . VAL A 1 95 ? 9.006 0.990 -3.101 1.00 92.00 95 VAL A N 1
ATOM 769 C CA . VAL A 1 95 ? 7.646 0.465 -2.994 1.00 92.00 95 VAL A CA 1
ATOM 770 C C . VAL A 1 95 ? 7.511 -0.696 -3.954 1.00 92.00 95 VAL A C 1
ATOM 772 O O . VAL A 1 9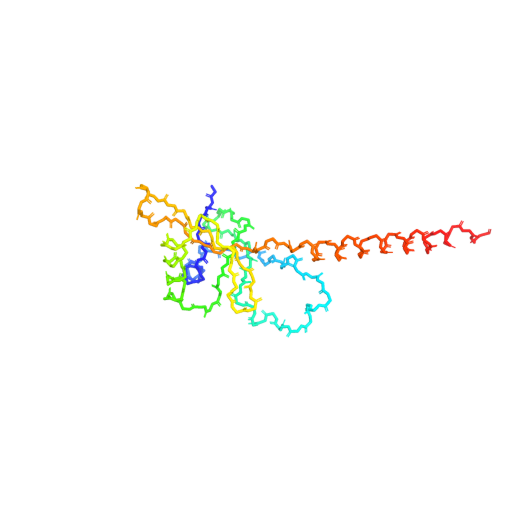5 ? 8.070 -0.661 -5.046 1.00 92.00 95 VAL A O 1
ATOM 775 N N . VAL A 1 96 ? 6.781 -1.726 -3.545 1.00 95.94 96 VAL A N 1
ATOM 776 C CA . VAL A 1 96 ? 6.307 -2.745 -4.477 1.00 95.94 96 VAL A CA 1
ATOM 777 C C . VAL A 1 96 ? 4.895 -2.357 -4.872 1.00 95.94 96 VAL A C 1
ATOM 779 O O . VAL A 1 96 ? 4.004 -2.334 -4.029 1.00 95.94 96 VAL A O 1
ATOM 782 N N . VAL A 1 97 ? 4.684 -2.017 -6.136 1.00 97.12 97 VAL A N 1
ATOM 783 C CA . VAL A 1 97 ? 3.340 -1.827 -6.681 1.00 97.12 97 VAL A CA 1
ATOM 784 C C . VAL A 1 97 ? 2.837 -3.179 -7.157 1.00 97.12 97 VAL A C 1
ATOM 786 O O . VAL A 1 97 ? 3.390 -3.761 -8.093 1.00 97.12 97 VAL A O 1
ATOM 789 N N . LYS A 1 98 ? 1.798 -3.678 -6.488 1.00 96.69 98 LYS A N 1
ATOM 790 C CA . LYS A 1 98 ? 1.088 -4.887 -6.892 1.00 96.69 98 LYS A CA 1
ATOM 791 C C . LYS A 1 98 ? 0.037 -4.533 -7.923 1.00 96.69 98 LYS A C 1
ATOM 793 O O . LYS A 1 98 ? -0.719 -3.592 -7.700 1.00 96.69 98 LYS A O 1
ATOM 798 N N . CYS A 1 99 ? -0.018 -5.288 -9.012 1.00 95.81 99 CYS A N 1
ATOM 799 C CA . CYS A 1 99 ? -0.978 -5.118 -10.095 1.00 95.81 99 CYS A CA 1
ATOM 800 C C . CYS A 1 99 ? -1.555 -6.475 -10.493 1.00 95.81 99 CYS A C 1
ATOM 802 O O . CYS A 1 99 ? -0.922 -7.255 -11.199 1.00 95.81 99 CYS A O 1
ATOM 804 N N . HIS A 1 100 ? -2.785 -6.757 -10.074 1.00 94.62 100 HIS A N 1
ATOM 805 C CA . HIS A 1 100 ? -3.477 -7.969 -10.495 1.00 94.62 100 HIS A CA 1
ATOM 806 C C . HIS A 1 100 ? -4.111 -7.783 -11.872 1.00 94.62 100 HIS A C 1
ATOM 808 O O . HIS A 1 100 ? -4.613 -6.706 -12.194 1.00 94.62 100 HIS A O 1
ATOM 814 N N . ARG A 1 101 ? -4.134 -8.846 -12.680 1.00 93.19 101 ARG A N 1
ATOM 815 C CA . ARG A 1 101 ? -4.782 -8.852 -13.998 1.00 93.19 101 ARG A CA 1
ATOM 816 C C . ARG A 1 101 ? -6.099 -9.623 -13.948 1.00 93.19 101 ARG A C 1
ATOM 818 O O . ARG A 1 101 ? -6.191 -10.678 -13.327 1.00 93.19 101 ARG A O 1
ATOM 825 N N . ILE A 1 102 ? -7.116 -9.124 -14.643 1.00 92.94 102 ILE A N 1
ATOM 826 C CA . ILE A 1 102 ? -8.400 -9.804 -14.852 1.00 92.94 102 ILE A CA 1
ATOM 827 C C . ILE A 1 102 ? -8.509 -10.155 -16.334 1.00 92.94 102 ILE A C 1
ATOM 829 O O . ILE A 1 102 ? -8.210 -9.328 -17.188 1.00 92.94 102 ILE A O 1
ATOM 833 N N . ALA A 1 103 ? -8.937 -11.383 -16.648 1.00 83.81 103 ALA A N 1
ATOM 834 C CA . ALA A 1 103 ? -9.153 -11.851 -18.026 1.00 83.81 103 ALA A CA 1
ATOM 835 C C . ALA A 1 103 ? -7.958 -11.612 -18.984 1.00 83.81 103 ALA A C 1
ATOM 837 O O . ALA A 1 103 ? -8.142 -11.523 -20.191 1.00 83.81 103 ALA A O 1
ATOM 838 N N . ARG A 1 104 ? -6.733 -11.587 -18.431 1.00 79.00 104 ARG A N 1
ATOM 839 C CA . ARG A 1 104 ? -5.424 -11.340 -19.074 1.00 79.00 104 ARG A CA 1
ATOM 840 C C . ARG A 1 104 ? -5.116 -9.886 -19.447 1.00 79.00 104 ARG A C 1
ATOM 842 O O . ARG A 1 104 ? -3.977 -9.476 -19.24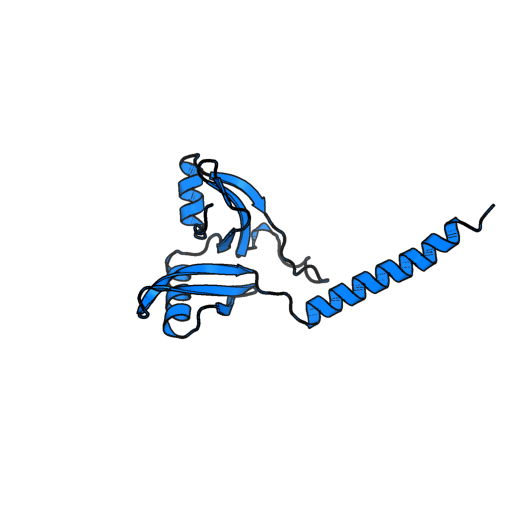7 1.00 79.00 104 ARG A O 1
ATOM 849 N N . ASP A 1 105 ? -6.079 -9.111 -19.931 1.00 88.56 105 ASP A N 1
ATOM 850 C CA . ASP A 1 105 ? -5.846 -7.781 -20.521 1.00 88.56 105 ASP A CA 1
ATOM 851 C C . ASP A 1 105 ? -6.494 -6.614 -19.761 1.00 88.56 105 ASP A C 1
ATOM 853 O O . ASP A 1 105 ? -6.337 -5.459 -20.156 1.00 88.56 105 ASP A O 1
ATOM 857 N N . LYS A 1 106 ? -7.177 -6.879 -18.643 1.00 94.06 106 LYS A N 1
ATOM 858 C CA . LYS A 1 106 ? -7.801 -5.840 -17.814 1.00 94.06 106 LYS A CA 1
ATOM 859 C C . LYS A 1 106 ? -7.050 -5.655 -16.509 1.00 94.06 106 LYS A C 1
ATOM 861 O O . LYS A 1 106 ? -6.631 -6.626 -15.874 1.00 94.06 106 LYS A O 1
ATOM 866 N N . ILE A 1 107 ? -6.930 -4.402 -16.087 1.00 94.06 107 ILE A N 1
ATOM 867 C CA . ILE A 1 107 ? -6.384 -4.070 -14.776 1.00 94.06 107 ILE A CA 1
ATOM 868 C C . ILE A 1 107 ? -7.373 -4.496 -13.683 1.00 94.06 107 ILE A C 1
ATOM 870 O O . ILE A 1 107 ? -8.570 -4.214 -13.749 1.00 94.06 107 ILE A O 1
ATOM 874 N N . GLY A 1 108 ? -6.874 -5.243 -12.706 1.00 94.44 108 GLY A N 1
ATOM 875 C CA . GLY A 1 108 ? -7.573 -5.614 -11.483 1.00 94.44 108 GLY A CA 1
ATOM 876 C C . GLY A 1 108 ? -7.122 -4.752 -10.308 1.00 94.44 108 GLY A C 1
ATOM 877 O O . GLY A 1 108 ? -6.680 -3.614 -10.474 1.00 94.44 108 GLY A O 1
ATOM 878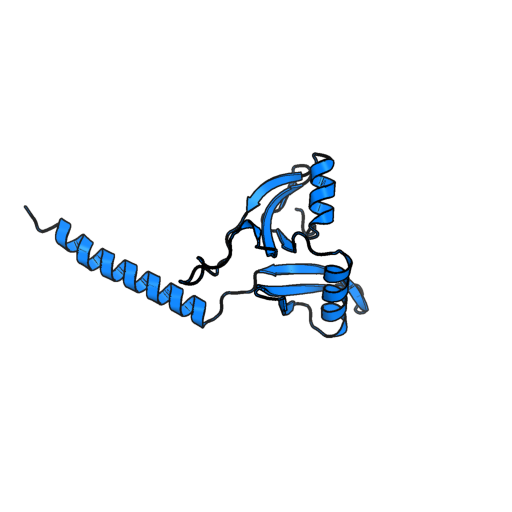 N N . SER A 1 109 ? -7.226 -5.296 -9.093 1.00 94.44 109 SER A N 1
ATOM 879 C CA . SER A 1 109 ? -6.751 -4.602 -7.894 1.00 94.44 109 SER A CA 1
ATOM 880 C C . SER A 1 109 ? -5.270 -4.256 -8.022 1.00 94.44 109 SER A C 1
ATOM 882 O O . SER A 1 109 ? -4.448 -5.128 -8.296 1.00 94.44 109 SER A O 1
ATOM 884 N N . SER A 1 110 ? -4.951 -2.981 -7.815 1.00 96.38 110 SER A N 1
ATOM 885 C CA . SER A 1 110 ? -3.580 -2.484 -7.804 1.00 96.38 110 SER A CA 1
ATOM 886 C C . SER A 1 110 ? -3.368 -1.586 -6.595 1.00 96.38 110 SER A C 1
ATOM 888 O O . SER A 1 110 ? -4.267 -0.826 -6.230 1.00 96.38 110 SER A O 1
ATOM 890 N N . TYR A 1 111 ? -2.232 -1.732 -5.923 1.00 96.69 111 TYR A N 1
ATOM 891 C CA . TYR A 1 111 ? -1.948 -1.028 -4.676 1.00 96.69 111 TYR A CA 1
ATOM 892 C C . TYR A 1 111 ? -0.457 -1.078 -4.322 1.00 96.69 111 TYR A C 1
ATOM 894 O O . TYR A 1 111 ? 0.243 -2.013 -4.722 1.00 96.69 111 TYR A O 1
ATOM 902 N N . PRO A 1 112 ? 0.051 -0.102 -3.549 1.00 96.12 112 PRO A N 1
ATOM 903 C CA . PRO A 1 112 ? 1.405 -0.155 -3.036 1.00 96.12 112 PRO A CA 1
ATOM 904 C C . PRO A 1 112 ? 1.493 -1.114 -1.847 1.00 96.12 112 PRO A C 1
ATOM 906 O O . PRO A 1 112 ? 0.570 -1.245 -1.044 1.00 96.12 112 PRO A O 1
ATOM 909 N N . GLU A 1 113 ? 2.653 -1.731 -1.695 1.00 93.50 113 GLU A N 1
ATOM 910 C CA . GLU A 1 113 ? 3.078 -2.465 -0.515 1.00 93.50 113 GLU A CA 1
ATOM 911 C C . GLU A 1 113 ? 4.489 -2.008 -0.133 1.00 93.50 113 GLU A C 1
ATOM 913 O O . GLU A 1 113 ? 5.315 -1.642 -0.977 1.00 93.50 113 GLU A O 1
ATOM 918 N N . GLN A 1 114 ? 4.779 -2.010 1.167 1.00 88.31 114 GLN A N 1
ATOM 919 C CA . GLN A 1 114 ? 6.118 -1.704 1.647 1.00 88.31 114 GLN A CA 1
ATOM 920 C C . GLN A 1 114 ? 7.142 -2.681 1.054 1.00 88.31 114 GLN A C 1
ATOM 922 O O . GLN A 1 114 ? 7.033 -3.894 1.233 1.00 88.31 114 GLN A O 1
ATOM 927 N N . ALA A 1 115 ? 8.182 -2.140 0.412 1.00 89.00 115 ALA A N 1
ATOM 928 C CA . ALA A 1 115 ? 9.234 -2.969 -0.151 1.00 89.00 115 ALA A CA 1
ATOM 929 C C . ALA A 1 115 ? 9.955 -3.796 0.932 1.00 89.00 115 ALA A C 1
ATOM 931 O O . ALA A 1 115 ? 10.148 -3.323 2.064 1.00 89.00 115 ALA A O 1
ATOM 932 N N . PRO A 1 116 ? 10.414 -5.014 0.589 1.00 86.19 116 PRO A N 1
ATOM 933 C CA . PRO A 1 116 ? 11.288 -5.787 1.452 1.00 86.19 116 PRO A CA 1
ATOM 934 C C . PRO A 1 116 ? 12.541 -4.997 1.840 1.00 86.19 116 PRO A C 1
ATOM 936 O O . PRO A 1 116 ? 13.046 -4.158 1.086 1.00 86.19 116 PRO A O 1
ATOM 939 N N . ILE A 1 117 ? 13.066 -5.303 3.026 1.00 83.31 117 ILE A N 1
ATOM 940 C CA . ILE A 1 117 ? 14.379 -4.797 3.432 1.00 83.31 117 ILE A CA 1
ATOM 941 C C . ILE A 1 117 ? 15.448 -5.298 2.458 1.00 83.31 117 ILE A C 1
ATOM 943 O O . ILE A 1 117 ? 15.373 -6.436 1.991 1.00 83.31 117 ILE A O 1
ATOM 947 N N . THR A 1 118 ? 16.445 -4.469 2.154 1.00 84.25 118 THR A N 1
ATOM 948 C CA . THR A 1 118 ? 17.592 -4.929 1.359 1.00 84.25 118 THR A CA 1
ATOM 949 C C . THR A 1 118 ? 18.411 -5.954 2.136 1.00 84.25 118 THR A C 1
ATOM 951 O O . THR A 1 118 ? 18.342 -6.035 3.365 1.00 84.25 118 THR A O 1
ATOM 954 N N . ILE A 1 119 ? 19.237 -6.715 1.417 1.00 85.31 119 ILE A N 1
ATOM 955 C CA . ILE A 1 119 ? 20.220 -7.619 2.026 1.00 85.31 119 ILE A CA 1
ATOM 956 C C . ILE A 1 119 ? 21.158 -6.834 2.955 1.00 85.31 119 ILE A C 1
ATOM 958 O O . ILE A 1 119 ? 21.457 -7.294 4.053 1.00 85.31 119 ILE A O 1
ATOM 962 N N . GLU A 1 120 ? 21.561 -5.625 2.565 1.00 84.69 120 GLU A N 1
ATOM 963 C CA . GLU A 1 120 ? 22.418 -4.747 3.368 1.00 84.69 120 GLU A CA 1
ATOM 964 C C . GLU A 1 120 ? 21.724 -4.266 4.651 1.00 84.69 120 GLU A C 1
ATOM 966 O O . GLU A 1 120 ? 22.286 -4.361 5.743 1.00 84.69 120 GLU A O 1
ATOM 971 N N . GLU A 1 121 ? 20.468 -3.819 4.555 1.00 82.94 121 GLU A N 1
ATOM 972 C CA . GLU A 1 121 ? 19.653 -3.432 5.712 1.00 82.94 121 GLU A CA 1
ATOM 973 C C . GLU A 1 121 ? 19.422 -4.627 6.650 1.00 82.94 121 GLU A C 1
ATOM 975 O O . GLU A 1 121 ? 19.492 -4.496 7.878 1.00 82.94 121 GLU A O 1
ATOM 980 N N . ALA A 1 122 ? 19.164 -5.812 6.088 1.00 85.44 122 ALA A N 1
ATOM 981 C CA . ALA A 1 122 ? 19.023 -7.051 6.841 1.00 85.44 122 ALA A CA 1
ATOM 982 C C . ALA A 1 122 ? 20.330 -7.415 7.560 1.00 85.44 122 ALA A C 1
ATOM 984 O O . ALA A 1 122 ? 20.308 -7.690 8.764 1.00 85.44 122 ALA A O 1
ATOM 985 N N . ALA A 1 123 ? 21.468 -7.345 6.865 1.00 87.75 123 ALA A N 1
ATOM 986 C CA . ALA A 1 123 ? 22.789 -7.588 7.430 1.00 87.75 123 ALA A CA 1
ATOM 987 C C . ALA A 1 123 ? 23.092 -6.614 8.576 1.00 87.75 123 ALA A C 1
ATOM 989 O O . ALA A 1 123 ? 23.488 -7.049 9.659 1.00 87.75 123 ALA A O 1
ATOM 990 N N . GLY A 1 124 ? 22.813 -5.319 8.399 1.00 86.00 124 GLY A N 1
ATOM 991 C CA . GLY A 1 124 ? 22.978 -4.306 9.443 1.00 86.00 124 GLY A CA 1
ATOM 992 C C . GLY A 1 124 ? 22.144 -4.602 10.695 1.00 86.00 124 GLY A C 1
ATOM 993 O O . GLY A 1 124 ? 22.649 -4.529 11.819 1.00 86.00 124 GLY A O 1
ATOM 994 N N . LYS A 1 125 ? 20.884 -5.024 10.532 1.00 84.31 125 LYS A N 1
ATOM 995 C CA . LYS A 1 125 ? 20.032 -5.447 11.658 1.00 84.31 125 LYS A CA 1
ATOM 996 C C . LYS A 1 125 ? 20.562 -6.685 12.372 1.00 84.31 125 LYS A C 1
ATOM 998 O O . LYS A 1 125 ? 20.543 -6.722 13.606 1.00 84.31 125 LYS A O 1
ATOM 1003 N N . ILE A 1 126 ? 21.023 -7.686 11.623 1.00 89.00 126 ILE A N 1
ATOM 1004 C CA . ILE A 1 126 ? 21.604 -8.913 12.181 1.00 89.00 126 ILE A CA 1
ATOM 1005 C C . ILE A 1 126 ? 22.855 -8.563 12.989 1.00 89.00 126 ILE A C 1
ATOM 1007 O O . ILE A 1 126 ? 22.946 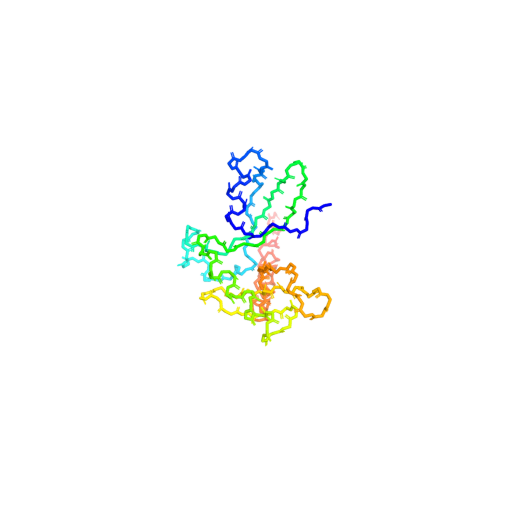-8.931 14.161 1.00 89.00 126 ILE A O 1
ATOM 1011 N N . GLN A 1 127 ? 23.771 -7.779 12.418 1.00 89.12 127 GLN A N 1
ATOM 1012 C CA . GLN A 1 127 ? 24.980 -7.318 13.100 1.00 89.12 127 GLN A CA 1
ATOM 1013 C C . GLN A 1 127 ? 24.649 -6.542 14.382 1.00 89.12 127 GLN A C 1
ATOM 1015 O O . GLN A 1 127 ? 25.221 -6.824 15.435 1.00 89.12 127 GLN A O 1
ATOM 1020 N N . ASN A 1 128 ? 23.681 -5.619 14.341 1.00 87.62 128 ASN A N 1
ATOM 1021 C CA . ASN A 1 128 ? 23.247 -4.869 15.522 1.00 87.62 128 ASN A CA 1
ATOM 1022 C C . ASN A 1 128 ? 22.657 -5.778 16.607 1.00 87.62 128 ASN A C 1
ATOM 1024 O O . ASN A 1 128 ? 22.994 -5.634 17.785 1.00 87.62 128 ASN A O 1
ATOM 1028 N N . ARG A 1 129 ? 21.830 -6.765 16.237 1.00 89.44 129 ARG A N 1
ATOM 1029 C CA . ARG A 1 129 ? 21.296 -7.751 17.188 1.00 89.44 129 ARG A CA 1
ATOM 1030 C C . ARG A 1 129 ? 22.416 -8.567 17.837 1.00 89.44 129 ARG A C 1
ATOM 1032 O O . ARG A 1 129 ? 22.388 -8.762 19.054 1.00 89.44 129 ARG A O 1
ATOM 1039 N N . VAL A 1 130 ? 23.398 -9.019 17.056 1.00 93.12 130 VAL A N 1
ATOM 1040 C CA . VAL A 1 130 ? 24.562 -9.767 17.559 1.00 93.12 130 VAL A CA 1
ATOM 1041 C C . VAL A 1 130 ? 25.371 -8.912 18.536 1.00 93.12 130 VAL A C 1
ATOM 1043 O O . VAL A 1 130 ? 25.633 -9.370 19.649 1.00 93.12 130 VAL A O 1
ATOM 1046 N N . ARG A 1 131 ? 25.681 -7.657 18.182 1.00 90.38 131 ARG A N 1
ATOM 1047 C CA . ARG A 1 131 ? 26.395 -6.702 19.051 1.00 90.38 131 ARG A CA 1
ATOM 1048 C C . ARG A 1 131 ? 25.679 -6.493 20.387 1.00 90.38 131 ARG A C 1
ATOM 1050 O O . ARG A 1 131 ? 26.302 -6.613 21.441 1.00 90.38 131 ARG A O 1
ATOM 1057 N N . ILE A 1 132 ? 24.364 -6.255 20.365 1.00 88.81 132 ILE A N 1
ATOM 1058 C CA . ILE A 1 132 ? 23.549 -6.085 21.583 1.00 88.81 132 ILE A CA 1
ATOM 1059 C C . ILE A 1 132 ? 23.607 -7.341 22.459 1.00 88.81 132 ILE A C 1
ATOM 1061 O O . ILE A 1 132 ? 23.770 -7.246 23.676 1.00 88.81 132 ILE A O 1
ATOM 1065 N N . ASN A 1 133 ? 23.498 -8.527 21.861 1.00 93.31 133 ASN A N 1
ATOM 1066 C CA . ASN A 1 133 ? 23.544 -9.789 22.598 1.00 93.31 133 ASN A CA 1
ATOM 1067 C C . ASN A 1 133 ? 24.929 -10.054 23.211 1.00 93.31 133 ASN A C 1
ATOM 1069 O O . ASN A 1 133 ? 25.010 -10.504 24.355 1.00 93.31 133 ASN A O 1
ATOM 1073 N N . GLN A 1 134 ? 26.011 -9.751 22.490 1.00 92.94 134 GLN A N 1
ATOM 1074 C CA . GLN A 1 134 ? 27.381 -9.848 23.004 1.00 92.94 134 GLN A CA 1
ATOM 1075 C C . GLN A 1 134 ? 27.610 -8.882 24.173 1.00 92.94 134 GLN A C 1
ATOM 1077 O O . GLN A 1 134 ? 28.110 -9.301 25.218 1.00 92.94 134 GLN A O 1
ATOM 1082 N N . ALA A 1 135 ? 27.169 -7.627 24.052 1.00 90.81 135 ALA A N 1
ATOM 1083 C CA . ALA A 1 135 ? 27.233 -6.648 25.134 1.00 90.81 135 ALA A CA 1
ATOM 1084 C C . ALA A 1 135 ? 26.434 -7.113 26.363 1.00 90.81 135 ALA A C 1
ATOM 1086 O O . ALA A 1 135 ? 26.966 -7.141 27.471 1.00 90.81 135 ALA A O 1
ATOM 1087 N N . ARG A 1 136 ? 25.189 -7.576 26.181 1.00 88.38 136 ARG A N 1
ATOM 1088 C CA . ARG A 1 136 ? 24.363 -8.129 27.272 1.00 88.38 136 ARG A CA 1
ATOM 1089 C C . ARG A 1 136 ? 25.034 -9.305 27.977 1.00 88.38 136 ARG A C 1
ATOM 1091 O O . ARG A 1 136 ? 24.991 -9.365 29.200 1.00 88.38 136 ARG A O 1
ATOM 1098 N N . LYS A 1 137 ? 25.681 -10.214 27.241 1.00 89.69 137 LYS A N 1
ATOM 1099 C CA . LYS A 1 137 ? 26.455 -11.316 27.838 1.00 89.69 137 LYS A CA 1
ATOM 1100 C C . LYS A 1 137 ? 27.657 -10.800 28.633 1.00 89.69 137 LYS A C 1
ATOM 1102 O O . LYS A 1 137 ? 27.877 -11.267 29.745 1.00 89.69 137 LYS A O 1
ATOM 1107 N N . LYS A 1 138 ? 28.399 -9.826 28.099 1.00 86.25 138 LYS A N 1
ATOM 1108 C CA . LYS A 1 138 ? 29.578 -9.234 28.752 1.00 86.25 138 LYS A CA 1
ATOM 1109 C C . LYS A 1 138 ? 29.209 -8.508 30.053 1.00 86.25 138 LYS A C 1
ATOM 1111 O O . LYS A 1 138 ? 29.760 -8.815 31.103 1.00 86.25 138 LYS A O 1
ATOM 1116 N N . TYR A 1 139 ? 28.234 -7.601 30.007 1.00 79.75 139 TYR A N 1
ATOM 1117 C CA . TYR A 1 139 ? 27.839 -6.781 31.160 1.00 79.75 139 TYR A CA 1
ATOM 1118 C C . TYR A 1 139 ? 26.866 -7.488 32.117 1.00 79.75 139 TYR A C 1
ATOM 1120 O O . TYR A 1 139 ? 26.850 -7.193 33.308 1.00 79.75 139 TYR A O 1
ATOM 1128 N N . GLY A 1 140 ? 26.083 -8.457 31.634 1.00 69.44 140 GLY A N 1
ATOM 1129 C CA . GLY A 1 140 ? 25.209 -9.284 32.471 1.00 69.44 140 GLY A CA 1
ATOM 1130 C C . GLY A 1 140 ? 25.962 -10.312 33.321 1.00 69.44 140 GLY A C 1
ATOM 1131 O O . GLY A 1 140 ? 25.456 -10.718 34.365 1.00 69.44 140 GLY A O 1
ATOM 1132 N N . ARG A 1 141 ? 27.176 -10.710 32.913 1.00 59.19 141 ARG A N 1
ATOM 1133 C CA . ARG A 1 141 ? 28.048 -11.624 33.671 1.00 59.19 141 ARG A CA 1
ATOM 1134 C C . ARG A 1 141 ? 28.759 -10.917 34.835 1.00 59.19 141 ARG A C 1
ATOM 1136 O O . ARG A 1 141 ? 28.898 -11.520 35.891 1.00 59.19 141 ARG A O 1
ATOM 1143 N N . ASN A 1 142 ? 29.073 -9.623 34.700 1.00 56.19 142 ASN A N 1
ATOM 1144 C CA . ASN A 1 142 ? 29.670 -8.813 35.777 1.00 56.19 142 ASN A CA 1
ATOM 1145 C C . ASN A 1 142 ? 28.739 -8.553 36.975 1.00 56.19 142 ASN A C 1
ATOM 1147 O O . ASN A 1 142 ? 29.225 -8.228 38.049 1.00 56.19 142 ASN A O 1
ATOM 1151 N N . ARG A 1 143 ? 27.415 -8.708 36.833 1.00 55.56 143 ARG A N 1
ATOM 1152 C CA . ARG A 1 143 ? 26.458 -8.487 37.938 1.00 55.56 143 ARG A CA 1
ATOM 1153 C C . ARG A 1 143 ? 26.239 -9.698 38.854 1.00 55.56 143 ARG A C 1
ATOM 1155 O O . ARG A 1 143 ? 25.530 -9.564 39.839 1.00 55.56 143 ARG A O 1
ATOM 1162 N N . ARG A 1 144 ? 26.800 -10.873 38.537 1.00 56.59 144 ARG A N 1
ATOM 1163 C CA . ARG A 1 144 ? 26.630 -12.105 39.343 1.00 56.59 144 ARG A CA 1
ATOM 1164 C C . ARG A 1 144 ? 27.895 -12.558 40.080 1.00 56.59 144 ARG A C 1
ATOM 1166 O O . ARG A 1 144 ? 27.870 -13.613 40.693 1.00 56.59 144 ARG A O 1
ATOM 1173 N N . GLY A 1 145 ? 28.990 -11.803 39.984 1.00 55.56 145 GLY A N 1
ATOM 1174 C CA . GLY A 1 145 ? 30.282 -12.145 40.596 1.00 55.56 145 GLY A CA 1
ATOM 1175 C C . GLY A 1 145 ? 30.713 -11.217 41.732 1.00 55.56 145 GLY A C 1
ATOM 1176 O O . GLY A 1 145 ? 31.898 -11.176 42.031 1.00 55.56 145 GLY A O 1
ATOM 1177 N N . GLY A 1 146 ? 29.793 -10.430 42.299 1.00 54.31 146 GLY A N 1
ATOM 1178 C CA . GLY A 1 146 ? 30.074 -9.500 43.395 1.00 54.31 146 GLY A CA 1
ATOM 1179 C C . GLY A 1 146 ? 29.166 -9.759 44.593 1.00 54.31 146 GLY A C 1
ATOM 1180 O O . GLY A 1 146 ? 28.170 -9.059 44.745 1.00 54.31 146 GLY A O 1
ATOM 1181 N N . CYS A 1 147 ? 29.513 -10.773 45.384 1.00 40.84 147 CYS A N 1
ATOM 1182 C CA . CYS A 1 147 ? 29.225 -10.932 46.810 1.00 40.84 147 CYS A CA 1
ATOM 1183 C C . CYS A 1 147 ? 30.436 -11.632 47.427 1.00 40.84 147 CYS A C 1
ATOM 1185 O O . CYS A 1 147 ? 30.938 -12.575 46.771 1.00 40.84 147 CYS A O 1
#

InterPro domains:
  IPR018998 EndoU ribonuclease, C-terminal [PF09412] (2-112)
  IPR018998 EndoU ribonuclease, C-terminal [PS51959] (1-116)
  IPR018998 EndoU ribonuclease, C-terminal [cd21159] (2-112)
  IPR037227 Endoribonuclease EndoU-like [SSF142877] (1-114)
  IPR039787 Poly(U)-specific endoribonuclease [PTHR12439] (2-115)

Secondary structure (DSSP, 8-state):
-------HHHHHHHHHTT-EEEEEE---TT-STTTTSS-GGG--EEEEEEEETTEEEEEEEEESS--HHHHHHHHHHHHHHS-SEEEEEETTEEEEEEEEEETTTEEEEEEEEEPPPPHHHHHHHHHHHHHHHHHHHHHHHTTSS--

Sequence (147 aa):
GVIGMHSWLQIYNEEQKGDFDYMGYIKPKRRGNNALVHDMEEERLQTIQFKWRGSLKPISTSFIGTSPEFEMALYTLCFLCGDEENLIEAGSYRVVVKCHRIARDKIGSSYPEQAPITIEEAAGKIQNRVRINQARKKYGRNRRGGC

pLDDT: mean 86.07, std 14.67, range [40.84, 98.0]

Radius of gyration: 20.33 Å; chains: 1; bounding box: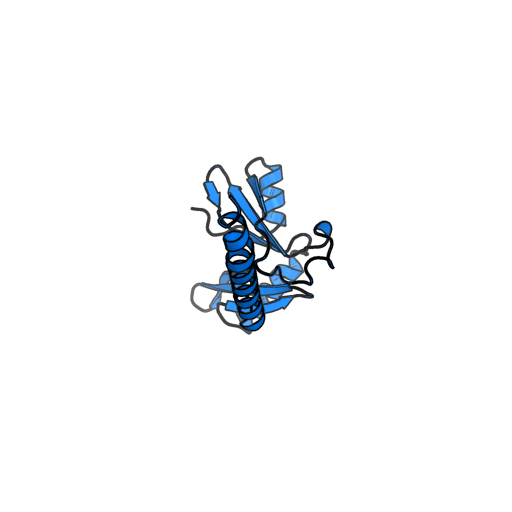 50×27×67 Å

Foldseek 3Di:
DDDDDAEQVVQVVQVVVVQKAWPDWDDAPQPDDPPPPDDPVPDQWTWTWIGGNNHTDGTHIYGHPDDPVVVVVVLVCCLPPHDQWDFDDDDPATWTWGWDDDPNNDTDGIHTDHDDDDPVSVVVVVVVVVVVVVVCVVVVVVVPPDD